Protein AF-0000000083661910 (afdb_homodimer)

Structure (mmCIF, N/CA/C/O backbone):
data_AF-0000000083661910-model_v1
#
loop_
_entity.id
_entity.type
_entity.pdbx_description
1 polymer 'Uncharacterized protein'
#
loop_
_atom_site.group_PDB
_atom_site.id
_atom_site.type_symbol
_atom_site.label_atom_id
_atom_site.label_alt_id
_atom_site.label_comp_id
_atom_site.label_asym_id
_atom_site.label_entity_id
_atom_site.label_seq_id
_atom_site.pdbx_PDB_ins_code
_atom_site.Cartn_x
_atom_site.Cartn_y
_atom_site.Cartn_z
_atom_site.occupancy
_atom_site.B_iso_or_equiv
_atom_site.auth_seq_id
_atom_site.auth_comp_id
_atom_site.auth_asym_id
_atom_site.auth_atom_id
_atom_site.pdbx_PDB_model_num
ATOM 1 N N . ALA A 1 1 ? -25.969 11.203 15.211 1 78.56 1 ALA A N 1
ATOM 2 C CA . ALA A 1 1 ? -24.953 10.57 16.047 1 78.56 1 ALA A CA 1
ATOM 3 C C . ALA A 1 1 ? -24.375 9.328 15.359 1 78.56 1 ALA A C 1
ATOM 5 O O . ALA A 1 1 ? -23.172 9.227 15.156 1 78.56 1 ALA A O 1
ATOM 6 N N . GLU A 1 2 ? -25.234 8.484 14.836 1 87.19 2 GLU A N 1
ATOM 7 C CA . GLU A 1 2 ? -24.812 7.227 14.227 1 87.19 2 GLU A CA 1
ATOM 8 C C . GLU A 1 2 ? -23.984 7.477 12.969 1 87.19 2 GLU A C 1
ATOM 10 O O . GLU A 1 2 ? -22.953 6.848 12.766 1 87.19 2 GLU A O 1
ATOM 15 N N . LEU A 1 3 ? -24.375 8.562 12.281 1 87.31 3 LEU A N 1
ATOM 16 C CA . LEU A 1 3 ? -23.703 8.852 11.023 1 87.31 3 LEU A CA 1
ATOM 17 C C . LEU A 1 3 ? -22.328 9.461 11.273 1 87.31 3 LEU A C 1
ATOM 19 O O . LEU A 1 3 ? -21.359 9.164 10.562 1 87.31 3 LEU A O 1
ATOM 23 N N . VAL A 1 4 ? -22.25 10.234 12.289 1 86.62 4 VAL A N 1
ATOM 24 C CA . VAL A 1 4 ? -20.969 10.844 12.664 1 86.62 4 VAL A CA 1
ATOM 25 C C . VAL A 1 4 ? -20 9.758 13.117 1 86.62 4 VAL A C 1
ATOM 27 O O . VAL A 1 4 ? -18.812 9.797 12.758 1 86.62 4 VAL A O 1
ATOM 30 N N . ASN A 1 5 ? -20.547 8.852 13.875 1 87.69 5 ASN A N 1
ATOM 31 C CA . ASN A 1 5 ? -19.719 7.73 14.32 1 87.69 5 ASN A CA 1
ATOM 32 C C . ASN A 1 5 ? -19.25 6.891 13.141 1 87.69 5 ASN A C 1
ATOM 34 O O . ASN A 1 5 ? -18.109 6.41 13.133 1 87.69 5 ASN A O 1
ATOM 38 N N . MET A 1 6 ? -20.094 6.746 12.203 1 85.25 6 MET A N 1
ATOM 39 C CA . MET A 1 6 ? -19.734 5.984 11.008 1 85.25 6 MET A CA 1
ATOM 40 C C . MET A 1 6 ? -18.641 6.688 10.219 1 85.25 6 MET A C 1
ATOM 42 O O . MET A 1 6 ? -17.703 6.039 9.734 1 85.25 6 MET A O 1
ATOM 46 N N . ILE A 1 7 ? -18.719 7.918 10.156 1 85.94 7 ILE A N 1
ATOM 47 C CA . ILE A 1 7 ? -17.703 8.695 9.445 1 85.94 7 ILE A CA 1
ATOM 48 C C . ILE A 1 7 ? -16.359 8.57 10.156 1 85.94 7 ILE A C 1
ATOM 50 O O . ILE A 1 7 ? -15.328 8.391 9.508 1 85.94 7 ILE A O 1
ATOM 54 N N . ALA A 1 8 ? -16.328 8.703 11.445 1 82.38 8 ALA A N 1
ATOM 55 C CA . ALA A 1 8 ? -15.109 8.562 12.234 1 82.38 8 ALA A CA 1
ATOM 56 C C . ALA A 1 8 ? -14.492 7.176 12.047 1 82.38 8 ALA A C 1
ATOM 58 O O . ALA A 1 8 ? -13.273 7.051 11.883 1 82.38 8 ALA A O 1
ATOM 59 N N . ARG A 1 9 ? -15.242 6.23 12.094 1 85.25 9 ARG A N 1
ATOM 60 C CA . ARG A 1 9 ? -14.773 4.863 11.914 1 85.25 9 ARG A CA 1
ATOM 61 C C . ARG A 1 9 ? -14.18 4.668 10.516 1 85.25 9 ARG A C 1
ATOM 63 O O . ARG A 1 9 ? -13.109 4.074 10.375 1 85.25 9 ARG A O 1
ATOM 70 N N . LEU A 1 10 ? -14.875 5.168 9.539 1 85.62 10 LEU A N 1
ATOM 71 C CA . LEU A 1 10 ? -14.398 5.02 8.164 1 85.62 10 LEU A CA 1
ATOM 72 C C . LEU A 1 10 ? -13.078 5.75 7.961 1 85.62 10 LEU A C 1
ATOM 74 O O . LEU A 1 10 ? -12.203 5.262 7.242 1 85.62 10 LEU A O 1
ATOM 78 N N . SER A 1 11 ? -12.984 6.848 8.539 1 82.69 11 SER A N 1
ATOM 79 C CA . SER A 1 11 ? -11.727 7.59 8.461 1 82.69 11 SER A CA 1
ATOM 80 C C . SER A 1 11 ? -10.586 6.805 9.086 1 82.69 11 SER A C 1
ATOM 82 O O . SER A 1 11 ? -9.484 6.75 8.531 1 82.69 11 SER A O 1
ATOM 84 N N . HIS A 1 12 ? -10.758 6.266 10.25 1 85.69 12 HIS A N 1
ATOM 85 C CA . HIS A 1 12 ? -9.766 5.422 10.906 1 85.69 12 HIS A CA 1
ATOM 86 C C . HIS A 1 12 ? -9.414 4.215 10.047 1 85.69 12 HIS A C 1
ATOM 88 O O . HIS A 1 12 ? -8.234 3.902 9.859 1 85.69 12 HIS A O 1
ATOM 94 N N . ASP A 1 13 ? -10.43 3.617 9.531 1 85.88 13 ASP A N 1
ATOM 95 C CA . ASP A 1 13 ? -10.25 2.453 8.672 1 85.88 13 ASP A CA 1
ATOM 96 C C . ASP A 1 13 ? -9.445 2.812 7.422 1 85.88 13 ASP A C 1
ATOM 98 O O . ASP A 1 13 ? -8.664 2.002 6.926 1 85.88 13 ASP A O 1
ATOM 102 N N . PHE A 1 14 ? -9.656 4.008 6.969 1 85.75 14 PHE A N 1
ATOM 103 C CA . PHE A 1 14 ? -8.938 4.477 5.789 1 85.75 14 PHE A CA 1
ATOM 104 C C . PHE A 1 14 ? -7.434 4.508 6.055 1 85.75 14 PHE A C 1
ATOM 106 O O . PHE A 1 14 ? -6.648 3.977 5.266 1 85.75 14 PHE A O 1
ATOM 113 N N . VAL A 1 15 ? -6.98 5.066 7.156 1 86.19 15 VAL A N 1
ATOM 114 C CA . VAL A 1 15 ? -5.566 5.188 7.496 1 86.19 15 VAL A CA 1
ATOM 115 C C . VAL A 1 15 ? -4.965 3.801 7.707 1 86.19 15 VAL A C 1
ATOM 117 O O . VAL A 1 15 ? -3.928 3.471 7.129 1 86.19 15 VAL A O 1
ATOM 120 N N . GLU A 1 16 ? -5.605 2.992 8.453 1 90.56 16 GLU A N 1
ATOM 121 C CA . GLU A 1 16 ? -5.129 1.641 8.727 1 90.56 16 GLU A CA 1
ATOM 122 C C . GLU A 1 16 ? -5.066 0.808 7.453 1 90.56 16 GLU A C 1
ATOM 124 O O . GLU A 1 16 ? -4.113 0.053 7.242 1 90.56 16 GLU A O 1
ATOM 129 N N . GLY A 1 17 ? -6.109 1.02 6.652 1 91.38 17 GLY A N 1
ATOM 130 C CA . GLY A 1 17 ? -6.168 0.274 5.406 1 91.38 17 GLY A CA 1
ATOM 131 C C . GLY A 1 17 ? -5.043 0.619 4.449 1 91.38 17 GLY A C 1
ATOM 132 O O . GLY A 1 17 ? -4.477 -0.265 3.807 1 91.38 17 GLY A O 1
ATOM 133 N N . THR A 1 18 ? -4.738 1.887 4.371 1 93.81 18 THR A N 1
ATOM 134 C CA . THR A 1 18 ? -3.66 2.332 3.494 1 93.81 18 THR A CA 1
ATOM 135 C C . THR A 1 18 ? -2.314 1.801 3.98 1 93.81 18 THR A C 1
ATOM 137 O O . THR A 1 18 ? -1.495 1.347 3.178 1 93.81 18 THR A O 1
ATOM 140 N N . GLU A 1 19 ? -2.045 1.834 5.277 1 95 19 GLU A N 1
ATOM 141 C CA . GLU A 1 19 ? -0.813 1.297 5.848 1 95 19 GLU A CA 1
ATOM 142 C C . GLU A 1 19 ? -0.708 -0.208 5.621 1 95 19 GLU A C 1
ATOM 144 O O . GLU A 1 19 ? 0.358 -0.715 5.266 1 95 19 GLU A O 1
ATOM 149 N N . TYR A 1 20 ? -1.798 -0.831 5.816 1 96.06 20 TYR A N 1
ATOM 150 C CA . TYR A 1 20 ? -1.84 -2.271 5.594 1 96.06 20 TYR A CA 1
ATOM 151 C C . TYR A 1 20 ? -1.499 -2.611 4.148 1 96.06 20 TYR A C 1
ATOM 153 O O . TYR A 1 20 ? -0.676 -3.492 3.887 1 96.06 20 TYR A O 1
ATOM 161 N N . ALA A 1 21 ? -2.154 -1.907 3.221 1 96.25 21 ALA A N 1
ATOM 162 C CA . ALA A 1 21 ? -1.937 -2.17 1.8 1 96.25 21 ALA A CA 1
ATOM 163 C C . ALA A 1 21 ? -0.478 -1.938 1.417 1 96.25 21 ALA A C 1
ATOM 165 O O . ALA A 1 21 ? 0.108 -2.725 0.67 1 96.25 21 ALA A O 1
ATOM 166 N N . PHE A 1 22 ? 0.152 -0.909 1.981 1 97.88 22 PHE A N 1
ATOM 167 C CA . PHE A 1 22 ? 1.558 -0.604 1.737 1 97.88 22 PHE A CA 1
ATOM 168 C C . PHE A 1 22 ? 2.449 -1.742 2.219 1 97.88 22 PHE A C 1
ATOM 170 O O . PHE A 1 22 ? 3.271 -2.256 1.458 1 97.88 22 PHE A O 1
ATOM 177 N N . ASN A 1 23 ? 2.24 -2.121 3.375 1 97.81 23 ASN A N 1
ATOM 178 C CA . ASN A 1 23 ? 3.039 -3.186 3.975 1 97.81 23 ASN A CA 1
ATOM 179 C C . ASN A 1 23 ? 2.807 -4.523 3.275 1 97.81 23 ASN A C 1
ATOM 181 O O . ASN A 1 23 ? 3.736 -5.316 3.119 1 97.81 23 ASN A O 1
ATOM 185 N N . ASN A 1 24 ? 1.507 -4.73 2.898 1 97.62 24 ASN A N 1
ATOM 186 C CA . ASN A 1 24 ? 1.163 -5.953 2.184 1 97.62 24 ASN A CA 1
ATOM 187 C C . ASN A 1 24 ? 1.912 -6.059 0.857 1 97.62 24 ASN A C 1
ATOM 189 O O . ASN A 1 24 ? 2.375 -7.137 0.484 1 97.62 24 ASN A O 1
ATOM 193 N N . ALA A 1 25 ? 2.051 -4.957 0.139 1 97.81 25 ALA A N 1
ATOM 194 C CA . ALA A 1 25 ? 2.807 -4.93 -1.111 1 97.81 25 ALA A CA 1
ATOM 195 C C . ALA A 1 25 ? 4.266 -5.32 -0.882 1 97.81 25 ALA A C 1
ATOM 197 O O . ALA A 1 25 ? 4.82 -6.129 -1.626 1 97.81 25 ALA A O 1
ATOM 198 N N . VAL A 1 26 ? 4.844 -4.789 0.219 1 97.62 26 VAL A N 1
ATOM 199 C CA . VAL A 1 26 ? 6.234 -5.074 0.549 1 97.62 26 VAL A CA 1
ATOM 200 C C . VAL A 1 26 ? 6.402 -6.559 0.859 1 97.62 26 VAL A C 1
ATOM 202 O O . VAL A 1 26 ? 7.344 -7.195 0.381 1 97.62 26 VAL A O 1
ATOM 205 N N . GLN A 1 27 ? 5.465 -7.094 1.591 1 97.31 27 GLN A N 1
ATOM 206 C CA . GLN A 1 27 ? 5.535 -8.508 1.962 1 97.31 27 GLN A CA 1
ATOM 207 C C . GLN A 1 27 ? 5.395 -9.406 0.738 1 97.31 27 GLN A C 1
ATOM 209 O O . GLN A 1 27 ? 6.117 -10.391 0.6 1 97.31 27 GLN A O 1
ATOM 214 N N . GLN A 1 28 ? 4.438 -9.047 -0.139 1 97.5 28 GLN A N 1
ATOM 215 C CA . GLN A 1 28 ? 4.207 -9.867 -1.324 1 97.5 28 GLN A CA 1
ATOM 216 C C . GLN A 1 28 ? 5.418 -9.844 -2.256 1 97.5 28 GLN A C 1
ATOM 218 O O . GLN A 1 28 ? 5.816 -10.875 -2.799 1 97.5 28 GLN A O 1
ATOM 223 N N . ILE A 1 29 ? 6.07 -8.664 -2.418 1 97.62 29 ILE A N 1
ATOM 224 C CA . ILE A 1 29 ? 7.246 -8.57 -3.279 1 97.62 29 ILE A CA 1
ATOM 225 C C . ILE A 1 29 ? 8.383 -9.414 -2.701 1 97.62 29 ILE A C 1
ATOM 227 O O . ILE A 1 29 ? 9.078 -10.117 -3.436 1 97.62 29 ILE A O 1
ATOM 231 N N . LYS A 1 30 ? 8.562 -9.359 -1.43 1 96.81 30 LYS A N 1
ATOM 232 C CA . LYS A 1 30 ? 9.594 -10.164 -0.772 1 96.81 30 LYS A CA 1
ATOM 233 C C . LYS A 1 30 ? 9.312 -11.656 -0.925 1 96.81 30 LYS A C 1
ATOM 235 O O . LYS A 1 30 ? 10.234 -12.445 -1.117 1 96.81 30 LYS A O 1
ATOM 240 N N . PHE A 1 31 ? 8.062 -12.008 -0.847 1 97.69 31 PHE A N 1
ATOM 241 C CA . PHE A 1 31 ? 7.633 -13.398 -0.982 1 97.69 31 PHE A CA 1
ATOM 242 C C . PHE A 1 31 ? 7.969 -13.938 -2.369 1 97.69 31 PHE A C 1
ATOM 244 O O . PHE A 1 31 ? 8.453 -15.062 -2.504 1 97.69 31 PHE A O 1
ATOM 251 N N . LEU A 1 32 ? 7.754 -13.086 -3.43 1 97.06 32 LEU A N 1
ATOM 252 C CA . LEU A 1 32 ? 7.93 -13.492 -4.816 1 97.06 32 LEU A CA 1
ATOM 253 C C . LEU A 1 32 ? 9.398 -13.445 -5.215 1 97.06 32 LEU A C 1
ATOM 255 O O . LEU A 1 32 ? 9.789 -14.008 -6.242 1 97.06 32 LEU A O 1
ATOM 259 N N . ASN A 1 33 ? 10.227 -12.773 -4.43 1 97 33 ASN A N 1
ATOM 260 C CA . ASN A 1 33 ? 11.656 -12.602 -4.688 1 97 33 ASN A CA 1
ATOM 261 C C . ASN A 1 33 ? 12.492 -12.969 -3.467 1 97 33 ASN A C 1
ATOM 263 O O . ASN A 1 33 ? 13.219 -12.125 -2.93 1 97 33 ASN A O 1
ATOM 267 N N . PRO A 1 34 ? 12.422 -14.227 -3.031 1 95 34 PRO A N 1
ATOM 268 C CA . PRO A 1 34 ? 13 -14.641 -1.75 1 95 34 PRO A CA 1
ATOM 269 C C . PRO A 1 34 ? 14.523 -14.523 -1.725 1 95 34 PRO A C 1
ATOM 271 O O . PRO A 1 34 ? 15.117 -14.438 -0.648 1 95 34 PRO A O 1
ATOM 274 N N . ASP A 1 35 ? 15.18 -14.398 -2.84 1 94.88 35 ASP A N 1
ATOM 275 C CA . ASP A 1 35 ? 16.641 -14.398 -2.887 1 94.88 35 ASP A CA 1
ATOM 276 C C . ASP A 1 35 ? 17.188 -12.977 -2.932 1 94.88 35 ASP A C 1
ATOM 278 O O . ASP A 1 35 ? 18.406 -12.773 -2.969 1 94.88 35 ASP A O 1
ATOM 282 N N . VAL A 1 36 ? 16.312 -12.031 -2.92 1 94.62 36 VAL A N 1
ATOM 283 C CA . VAL A 1 36 ? 16.734 -10.641 -3.008 1 94.62 36 VAL A CA 1
ATOM 284 C C . VAL A 1 36 ? 16.766 -10.023 -1.613 1 94.62 36 VAL A C 1
ATOM 286 O O . VAL A 1 36 ? 15.82 -10.188 -0.833 1 94.62 36 VAL A O 1
ATOM 289 N N . ASN A 1 37 ? 17.844 -9.367 -1.235 1 95 37 ASN A N 1
ATOM 290 C CA . ASN A 1 37 ? 17.906 -8.516 -0.05 1 95 37 ASN A CA 1
ATOM 291 C C . ASN A 1 37 ? 17.484 -7.086 -0.357 1 95 37 ASN A C 1
ATOM 293 O O . ASN A 1 37 ? 18.312 -6.25 -0.728 1 95 37 ASN A O 1
ATOM 297 N N . PHE A 1 38 ? 16.203 -6.809 -0.117 1 94.12 38 PHE A N 1
ATOM 298 C CA . PHE A 1 38 ? 15.609 -5.531 -0.489 1 94.12 38 PHE A CA 1
ATOM 299 C C . PHE A 1 38 ? 16.078 -4.422 0.441 1 94.12 38 PHE A C 1
ATOM 301 O O . PHE A 1 38 ? 16.078 -4.582 1.663 1 94.12 38 PHE A O 1
ATOM 308 N N . ILE A 1 39 ? 16.562 -3.387 -0.174 1 95.44 39 ILE A N 1
ATOM 309 C CA . ILE A 1 39 ? 16.688 -2.129 0.553 1 95.44 39 ILE A CA 1
ATOM 310 C C . ILE A 1 39 ? 15.32 -1.489 0.72 1 95.44 39 ILE A C 1
ATOM 312 O O . ILE A 1 39 ? 14.609 -1.262 -0.263 1 95.44 39 ILE A O 1
ATOM 316 N N . THR A 1 40 ? 14.828 -1.294 2.008 1 96.38 40 THR A N 1
ATOM 317 C CA . THR A 1 40 ? 13.523 -0.705 2.268 1 96.38 40 THR A CA 1
ATOM 318 C C . THR A 1 40 ? 13.656 0.55 3.127 1 96.38 40 THR A C 1
ATOM 320 O O . THR A 1 40 ? 12.664 1.228 3.404 1 96.38 40 THR A O 1
ATOM 323 N N . ASP A 1 41 ? 14.906 0.808 3.504 1 95.44 41 ASP A N 1
ATOM 324 C CA . ASP A 1 41 ? 15.148 1.995 4.316 1 95.44 41 ASP A CA 1
ATOM 325 C C . ASP A 1 41 ? 14.742 3.264 3.574 1 95.44 41 ASP A C 1
ATOM 327 O O . ASP A 1 41 ? 15.125 3.463 2.42 1 95.44 41 ASP A O 1
ATOM 331 N N . GLY A 1 42 ? 13.953 4.082 4.25 1 94.19 42 GLY A N 1
ATOM 332 C CA . GLY A 1 42 ? 13.516 5.336 3.66 1 94.19 42 GLY A CA 1
ATOM 333 C C . GLY A 1 42 ? 12.133 5.25 3.041 1 94.19 42 GLY A C 1
ATOM 334 O O . GLY A 1 42 ? 11.539 6.273 2.686 1 94.19 42 GLY A O 1
ATOM 335 N N . MET A 1 43 ? 11.602 4.02 2.887 1 96 43 MET A N 1
ATOM 336 C CA . MET A 1 43 ? 10.234 3.875 2.393 1 96 43 MET A CA 1
ATOM 337 C C . MET A 1 43 ? 9.234 4.449 3.389 1 96 43 MET A C 1
ATOM 339 O O . MET A 1 43 ? 9.469 4.422 4.598 1 96 43 MET A O 1
ATOM 343 N N . HIS A 1 44 ? 8.156 4.977 2.848 1 95 44 HIS A N 1
ATOM 344 C CA . HIS A 1 44 ? 7.086 5.52 3.67 1 95 44 HIS A CA 1
ATOM 345 C C . HIS A 1 44 ? 5.75 5.48 2.932 1 95 44 HIS A C 1
ATOM 347 O O . HIS A 1 44 ? 5.688 5.781 1.737 1 95 44 HIS A O 1
ATOM 353 N N . VAL A 1 45 ? 4.711 5.145 3.697 1 95.5 45 VAL A N 1
ATOM 354 C CA . VAL A 1 45 ? 3.381 4.984 3.115 1 95.5 45 VAL A CA 1
ATOM 355 C C . VAL A 1 45 ? 2.955 6.285 2.438 1 95.5 45 VAL A C 1
ATOM 357 O O . VAL A 1 45 ? 2.322 6.262 1.379 1 95.5 45 VAL A O 1
ATOM 360 N N . ASN A 1 46 ? 3.377 7.395 2.959 1 92.31 46 ASN A N 1
ATOM 361 C CA . ASN A 1 46 ? 3.021 8.703 2.426 1 92.31 46 ASN A CA 1
ATOM 362 C C . ASN A 1 46 ? 4.148 9.281 1.574 1 92.31 46 ASN A C 1
ATOM 364 O O . ASN A 1 46 ? 4.105 10.461 1.203 1 92.31 46 ASN A O 1
ATOM 368 N N . GLY A 1 47 ? 5.254 8.469 1.387 1 94.44 47 GLY A N 1
ATOM 369 C CA . GLY A 1 47 ? 6.371 8.938 0.579 1 94.44 47 GLY A CA 1
ATOM 370 C C . GLY A 1 47 ? 6.059 8.969 -0.905 1 94.44 47 GLY A C 1
ATOM 371 O O . GLY A 1 47 ? 5.367 8.086 -1.419 1 94.44 47 GLY A O 1
ATOM 372 N N . ILE A 1 48 ? 6.539 10.008 -1.53 1 94.44 48 ILE A N 1
ATOM 373 C CA . ILE A 1 48 ? 6.461 10.086 -2.984 1 94.44 48 ILE A CA 1
ATOM 374 C C . ILE A 1 48 ? 7.867 10.195 -3.572 1 94.44 48 ILE A C 1
ATOM 376 O O . ILE A 1 48 ? 8.797 10.648 -2.898 1 94.44 48 ILE A O 1
ATOM 380 N N . ILE A 1 49 ? 8.047 9.648 -4.73 1 95.25 49 ILE A N 1
ATOM 381 C CA . ILE A 1 49 ? 9.344 9.734 -5.402 1 95.25 49 ILE A CA 1
ATOM 382 C C . ILE A 1 49 ? 9.43 11.039 -6.184 1 95.25 49 ILE A C 1
ATOM 384 O O . ILE A 1 49 ? 8.656 11.273 -7.117 1 95.25 49 ILE A O 1
ATOM 388 N N . GLU A 1 50 ? 10.211 11.945 -5.609 1 92 50 GLU A N 1
ATOM 389 C CA . GLU A 1 50 ? 10.477 13.234 -6.246 1 92 50 GLU A CA 1
ATOM 390 C C . GLU A 1 50 ? 11.977 13.523 -6.312 1 92 50 GLU A C 1
ATOM 392 O O . GLU A 1 50 ? 12.68 13.367 -5.312 1 92 50 GLU A O 1
ATOM 397 N N . ASP A 1 51 ? 12.531 13.93 -7.418 1 92.31 51 ASP A N 1
ATOM 398 C CA . ASP A 1 51 ? 13.93 14.32 -7.609 1 92.31 51 ASP A CA 1
ATOM 399 C C . ASP A 1 51 ? 14.875 13.219 -7.125 1 92.31 51 ASP A C 1
ATOM 401 O O . ASP A 1 51 ? 15.797 13.484 -6.352 1 92.31 51 ASP A O 1
ATOM 405 N N . ASP A 1 52 ? 14.586 11.992 -7.465 1 92.69 52 ASP A N 1
ATOM 406 C CA . ASP A 1 52 ? 15.43 10.828 -7.199 1 92.69 52 ASP A CA 1
ATOM 407 C C . ASP A 1 52 ? 15.547 10.57 -5.699 1 92.69 52 ASP A C 1
ATOM 409 O O . ASP A 1 52 ? 16.594 10.117 -5.219 1 92.69 52 ASP A O 1
ATOM 413 N N . ARG A 1 53 ? 14.492 11.078 -5.039 1 95.38 53 ARG A N 1
ATOM 414 C CA . ARG A 1 53 ? 14.414 10.773 -3.613 1 95.38 53 ARG A CA 1
ATOM 415 C C . ARG A 1 53 ? 12.984 10.477 -3.189 1 95.38 53 ARG A C 1
ATOM 417 O O . ARG A 1 53 ? 12.031 10.844 -3.887 1 95.38 53 ARG A O 1
ATOM 424 N N . ILE A 1 54 ? 12.812 9.656 -2.086 1 95.81 54 ILE A N 1
ATOM 425 C CA . ILE A 1 54 ? 11.508 9.492 -1.454 1 95.81 54 ILE A CA 1
ATOM 426 C C . ILE A 1 54 ? 11.281 10.609 -0.439 1 95.81 54 ILE A C 1
ATOM 428 O O . ILE A 1 54 ? 12.062 10.766 0.505 1 95.81 54 ILE A O 1
ATOM 432 N N . VAL A 1 55 ? 10.258 11.422 -0.707 1 93.75 55 VAL A N 1
ATOM 433 C CA . VAL A 1 55 ? 9.961 12.539 0.183 1 93.75 55 VAL A CA 1
ATOM 434 C C . VAL A 1 55 ? 8.523 12.438 0.678 1 93.75 55 VAL A C 1
ATOM 436 O O . VAL A 1 55 ? 7.66 11.875 -0.004 1 93.75 55 VAL A O 1
ATOM 439 N N . ILE A 1 56 ? 8.305 12.875 1.876 1 90.88 56 ILE A N 1
ATOM 440 C CA . ILE A 1 56 ? 6.945 13.031 2.393 1 90.88 56 ILE A CA 1
ATOM 441 C C . ILE A 1 56 ? 6.473 14.469 2.174 1 90.88 56 ILE A C 1
ATOM 443 O O . ILE A 1 56 ? 7.055 15.406 2.715 1 90.88 56 ILE A O 1
ATOM 447 N N . PRO A 1 57 ? 5.496 14.562 1.284 1 83.56 57 PRO A N 1
ATOM 448 C CA . PRO A 1 57 ? 5.016 15.914 1.01 1 83.56 57 PRO A CA 1
ATOM 449 C C . PRO A 1 57 ? 4.613 16.672 2.275 1 83.56 57 PRO A C 1
ATOM 451 O O . PRO A 1 57 ? 4.066 16.062 3.207 1 83.56 57 PRO A O 1
ATOM 454 N N . SER A 1 58 ? 5.031 17.891 2.4 1 72 58 SER A N 1
ATOM 455 C CA . SER A 1 58 ? 4.832 18.766 3.555 1 72 58 SER A CA 1
ATOM 456 C C . SER A 1 58 ? 3.361 18.828 3.943 1 72 58 SER A C 1
ATOM 458 O O . SER A 1 58 ? 3.031 18.984 5.121 1 72 58 SER A O 1
ATOM 460 N N . ALA A 1 59 ? 2.578 18.891 2.912 1 63.81 59 ALA A N 1
ATOM 461 C CA . ALA A 1 59 ? 1.147 19 3.189 1 63.81 59 ALA A CA 1
ATOM 462 C C . ALA A 1 59 ? 0.675 17.859 4.086 1 63.81 59 ALA A C 1
ATOM 464 O O . ALA A 1 59 ? -0.372 17.969 4.73 1 63.81 59 ALA A O 1
ATOM 465 N N . LEU A 1 60 ? 1.36 16.844 4.066 1 59.47 60 LEU A N 1
ATOM 466 C CA . LEU A 1 60 ? 0.983 15.68 4.859 1 59.47 60 LEU A CA 1
ATOM 467 C C . LEU A 1 60 ? 1.71 15.68 6.203 1 59.47 60 LEU A C 1
ATOM 469 O O . LEU A 1 60 ? 1.404 14.867 7.078 1 59.47 60 LEU A O 1
ATOM 473 N N . VAL A 1 61 ? 2.686 16.562 6.258 1 52.56 61 VAL A N 1
ATOM 474 C CA . VAL A 1 61 ? 3.391 16.703 7.527 1 52.56 61 VAL A CA 1
ATOM 475 C C . VAL A 1 61 ? 2.602 17.609 8.461 1 52.56 61 VAL A C 1
ATOM 477 O O . VAL A 1 61 ? 2.301 18.75 8.117 1 52.56 61 VAL A O 1
ATOM 480 N N . SER A 1 62 ? 1.613 17.141 8.961 1 49.72 62 SER A N 1
ATOM 481 C CA . SER A 1 62 ? 0.87 17.953 9.906 1 49.72 62 SER A CA 1
ATOM 482 C C . SER A 1 62 ? 1.809 18.797 10.773 1 49.72 62 SER A C 1
ATOM 484 O O . SER A 1 62 ? 2.855 18.312 11.211 1 49.72 62 SER A O 1
ATOM 486 N N . ASP A 1 63 ? 1.688 20.078 10.602 1 43.81 63 ASP A N 1
ATOM 487 C CA . ASP A 1 63 ? 2.26 21.078 11.508 1 43.81 63 ASP A CA 1
ATOM 488 C C . ASP A 1 63 ? 2.074 20.656 12.969 1 43.81 63 ASP A C 1
ATOM 490 O O . ASP A 1 63 ? 2.258 21.469 13.883 1 43.81 63 ASP A O 1
ATOM 494 N N . ASP A 1 64 ? 1.656 19.516 13.188 1 46.62 64 ASP A N 1
ATOM 495 C CA . ASP A 1 64 ? 1.438 19.484 14.633 1 46.62 64 ASP A CA 1
ATOM 496 C C . ASP A 1 64 ? 2.746 19.703 15.391 1 46.62 64 ASP A C 1
ATOM 498 O O . ASP A 1 64 ? 2.764 19.688 16.625 1 46.62 64 ASP A O 1
ATOM 502 N N . GLU A 1 65 ? 3.877 19.297 14.734 1 43.22 65 GLU A N 1
ATOM 503 C CA . GLU A 1 65 ? 4.98 19.422 15.68 1 43.22 65 GLU A CA 1
ATOM 504 C C . GLU A 1 65 ? 5.285 20.891 15.984 1 43.22 65 GLU A C 1
ATOM 506 O O . GLU A 1 65 ? 6.285 21.188 16.641 1 43.22 65 GLU A O 1
ATOM 511 N N . GLU A 1 66 ? 4.684 21.812 15.18 1 39.59 66 GLU A N 1
ATOM 512 C CA . GLU A 1 66 ? 5.273 23.094 15.57 1 39.59 66 GLU A CA 1
ATOM 513 C C . GLU A 1 66 ? 4.965 23.422 17.031 1 39.59 66 GLU A C 1
ATOM 515 O O . GLU A 1 66 ? 5.508 24.391 17.578 1 39.59 66 GLU A O 1
ATOM 520 N N . ASP A 1 67 ? 3.721 23.141 17.422 1 41.53 67 ASP A N 1
ATOM 521 C CA . ASP A 1 67 ? 3.395 23.969 18.578 1 41.53 67 ASP A CA 1
ATOM 522 C C . ASP A 1 67 ? 4.172 23.531 19.812 1 41.53 67 ASP A C 1
ATOM 524 O O . ASP A 1 67 ? 3.914 24 20.922 1 41.53 67 ASP A O 1
ATOM 528 N N . ASN A 1 68 ? 4.711 22.297 19.734 1 40.75 68 ASN A N 1
ATOM 529 C CA . ASN A 1 68 ? 5.176 21.984 21.078 1 40.75 68 ASN A CA 1
ATOM 530 C C . ASN A 1 68 ? 6.426 22.797 21.438 1 40.75 68 ASN A C 1
ATOM 532 O O . ASN A 1 68 ? 7.406 22.234 21.938 1 40.75 68 ASN A O 1
ATOM 536 N N . VAL A 1 69 ? 6.77 23.75 20.516 1 37.28 69 VAL A N 1
ATOM 537 C CA . VAL A 1 69 ? 8.07 24.312 20.844 1 37.28 69 VAL A CA 1
ATOM 538 C C . VAL A 1 69 ? 8.086 24.781 22.297 1 37.28 69 VAL A C 1
ATOM 540 O O . VAL A 1 69 ? 8.969 24.391 23.062 1 37.28 69 VAL A O 1
ATOM 543 N N . ASN A 1 70 ? 8.125 26.156 22.469 1 35.66 70 ASN A N 1
ATOM 544 C CA . ASN A 1 70 ? 8.969 26.984 23.328 1 35.66 70 ASN A CA 1
ATOM 545 C C . ASN A 1 70 ? 8.367 27.125 24.719 1 35.66 70 ASN A C 1
ATOM 547 O O . ASN A 1 70 ? 7.652 28.094 25 1 35.66 70 ASN A O 1
ATOM 551 N N . GLU A 1 71 ? 7.473 26.188 25.188 1 39.56 71 GLU A N 1
ATOM 552 C CA . GLU A 1 71 ? 7.078 26.609 26.531 1 39.56 71 GLU A CA 1
ATOM 553 C C . GLU A 1 71 ? 8.297 26.875 27.406 1 39.56 71 GLU A C 1
ATOM 555 O O . GLU A 1 71 ? 9.078 25.953 27.688 1 39.56 71 GLU A O 1
ATOM 560 N N . GLU A 1 72 ? 8.953 28.062 27.297 1 37.69 72 GLU A N 1
ATOM 561 C CA . GLU A 1 72 ? 9.977 28.656 28.141 1 37.69 72 GLU A CA 1
ATOM 562 C C . GLU A 1 72 ? 9.656 28.438 29.625 1 37.69 72 GLU A C 1
ATOM 564 O O . GLU A 1 72 ? 8.523 28.672 30.062 1 37.69 72 GLU A O 1
ATOM 569 N N . ASP A 1 73 ? 10.273 27.516 30.344 1 41.03 73 ASP A N 1
ATOM 570 C CA . ASP A 1 73 ? 10.445 27.266 31.766 1 41.03 73 ASP A CA 1
ATOM 571 C C . ASP A 1 73 ? 10.633 28.562 32.531 1 41.03 73 ASP A C 1
ATOM 573 O O . ASP A 1 73 ? 11.664 29.219 32.406 1 41.03 73 ASP A O 1
ATOM 577 N N . HIS A 1 74 ? 9.586 29.484 32.562 1 37.72 74 HIS A N 1
ATOM 578 C CA . HIS A 1 74 ? 9.641 30.609 33.5 1 37.72 74 HIS A CA 1
ATOM 579 C C . HIS A 1 74 ? 10.117 30.156 34.875 1 37.72 74 HIS A C 1
ATOM 581 O O . HIS A 1 74 ? 9.453 29.344 35.531 1 37.72 74 HIS A O 1
ATOM 587 N N . GLY A 1 75 ? 11.398 29.969 35.062 1 33.69 75 GLY A N 1
ATOM 588 C CA . GLY A 1 75 ? 12.141 29.766 36.312 1 33.69 75 GLY A CA 1
ATOM 589 C C . GLY A 1 75 ? 11.625 30.625 37.469 1 33.69 75 GLY A C 1
ATOM 590 O O . GLY A 1 75 ? 11.602 31.859 37.344 1 33.69 75 GLY A O 1
ATOM 591 N N . VAL A 1 76 ? 10.586 30.141 38.219 1 38 76 VAL A N 1
ATOM 592 C CA . VAL A 1 76 ? 10.031 30.672 39.469 1 38 76 VAL A CA 1
ATOM 593 C C . VAL A 1 76 ? 11.164 31.031 40.438 1 38 76 VAL A C 1
ATOM 595 O O . VAL A 1 76 ? 11.977 30.172 40.781 1 38 76 VAL A O 1
ATOM 598 N N . GLU A 1 77 ? 11.742 32.219 40.344 1 39.19 77 GLU A N 1
ATOM 599 C CA . GLU A 1 77 ? 12.672 32.812 41.312 1 39.19 77 GLU A CA 1
ATOM 600 C C . GLU A 1 77 ? 12.117 32.719 42.719 1 39.19 77 GLU A C 1
ATOM 602 O O . GLU A 1 77 ? 11.031 33.25 43 1 39.19 77 GLU A O 1
ATOM 607 N N . HIS A 1 78 ? 12.172 31.578 43.406 1 36.81 78 HIS A N 1
ATOM 608 C CA . HIS A 1 78 ? 11.898 31.422 44.844 1 36.81 78 HIS A CA 1
ATOM 609 C C . HIS A 1 78 ? 12.68 32.438 45.656 1 36.81 78 HIS A C 1
ATOM 611 O O . HIS A 1 78 ? 13.914 32.406 45.688 1 36.81 78 HIS A O 1
ATOM 617 N N . ASP A 1 79 ? 12.227 33.656 45.75 1 37.19 79 ASP A N 1
ATOM 618 C CA . ASP A 1 79 ? 12.75 34.688 46.656 1 37.19 79 ASP A CA 1
ATOM 619 C C . ASP A 1 79 ? 12.766 34.156 48.094 1 37.19 79 ASP A C 1
ATOM 621 O O . ASP A 1 79 ? 11.719 33.844 48.688 1 37.19 79 ASP A O 1
ATOM 625 N N . GLU A 1 80 ? 13.75 33.344 48.5 1 37.78 80 GLU A N 1
ATOM 626 C CA . GLU A 1 80 ? 14.016 32.938 49.875 1 37.78 80 GLU A CA 1
ATOM 627 C C . GLU A 1 80 ? 14.148 34.188 50.781 1 37.78 80 GLU A C 1
ATOM 629 O O . GLU A 1 80 ? 15.039 35 50.594 1 37.78 80 GLU A O 1
ATOM 634 N N . GLN A 1 81 ? 13.023 34.812 51.188 1 34.88 81 GLN A N 1
ATOM 635 C CA . GLN A 1 81 ? 13 35.844 52.188 1 34.88 81 GLN A CA 1
ATOM 636 C C . GLN A 1 81 ? 13.727 35.406 53.469 1 34.88 81 GLN A C 1
ATOM 638 O O . GLN A 1 81 ? 13.367 34.406 54.062 1 34.88 81 GLN A O 1
ATOM 643 N N . ASP A 1 82 ? 15 35.625 53.469 1 40.47 82 ASP A N 1
ATOM 644 C CA . ASP A 1 82 ? 15.875 35.5 54.625 1 40.47 82 ASP A CA 1
ATOM 645 C C . ASP A 1 82 ? 15.281 36.188 55.844 1 40.47 82 ASP A C 1
ATOM 647 O O . ASP A 1 82 ? 15.117 37.406 55.844 1 40.47 82 ASP A O 1
ATOM 651 N N . VAL A 1 83 ? 14.125 35.688 56.406 1 39.25 83 VAL A N 1
ATOM 652 C CA . VAL A 1 83 ? 13.602 36.156 57.688 1 39.25 83 VAL A CA 1
ATOM 653 C C . VAL A 1 83 ? 14.734 36.25 58.719 1 39.25 83 VAL A C 1
ATOM 655 O O . VAL A 1 83 ? 15.406 35.25 59 1 39.25 83 VAL A O 1
ATOM 658 N N . GLY A 1 84 ? 15.438 37.344 58.594 1 35.88 84 GLY A N 1
ATOM 659 C CA . GLY A 1 84 ? 16.406 37.781 59.562 1 35.88 84 GLY A CA 1
ATOM 660 C C . GLY A 1 84 ? 15.961 37.562 61 1 35.88 84 GLY A C 1
ATOM 661 O O . GLY A 1 84 ? 14.914 38.062 61.406 1 35.88 84 GLY A O 1
ATOM 662 N N . ARG A 1 85 ? 16.219 36.344 61.375 1 37.31 85 ARG A N 1
ATOM 663 C CA . ARG A 1 85 ? 16.109 36.062 62.812 1 37.31 85 ARG A CA 1
ATOM 664 C C . ARG A 1 85 ? 16.797 37.125 63.656 1 37.31 85 ARG A C 1
ATOM 666 O O . ARG A 1 85 ? 17.969 37.438 63.438 1 37.31 85 ARG A O 1
ATOM 673 N N . GLU A 1 86 ? 16.047 38.125 64 1 38.16 86 GLU A N 1
ATOM 674 C CA . GLU A 1 86 ? 16.484 39.031 65.062 1 38.16 86 GLU A CA 1
ATOM 675 C C . GLU A 1 86 ? 17.172 38.281 66.188 1 38.16 86 GLU A C 1
ATOM 677 O O . GLU A 1 86 ? 16.703 37.25 66.625 1 38.16 86 GLU A O 1
ATOM 682 N N . GLU A 1 87 ? 18.5 38.594 66.438 1 33.44 87 GLU A N 1
ATOM 683 C CA . GLU A 1 87 ? 19.125 38.312 67.75 1 33.44 87 GLU A CA 1
ATOM 684 C C . GLU A 1 87 ? 18.25 38.812 68.875 1 33.44 87 GLU A C 1
ATOM 686 O O . GLU A 1 87 ? 17.641 39.875 68.812 1 33.44 87 GLU A O 1
ATOM 691 N N . ALA B 1 1 ? -28.594 14.008 4.43 1 79.31 1 ALA B N 1
ATOM 692 C CA . ALA B 1 1 ? -28.125 13.883 3.051 1 79.31 1 ALA B CA 1
ATOM 693 C C . ALA B 1 1 ? -26.625 14.133 2.957 1 79.31 1 ALA B C 1
ATOM 695 O O . ALA B 1 1 ? -25.875 13.297 2.443 1 79.31 1 ALA B O 1
ATOM 696 N N . GLU B 1 2 ? -26.156 15.164 3.672 1 87.31 2 GLU B N 1
ATOM 697 C CA . GLU B 1 2 ? -24.75 15.539 3.605 1 87.31 2 GLU B CA 1
ATOM 698 C C . GLU B 1 2 ? -23.859 14.469 4.238 1 87.31 2 GLU B C 1
ATOM 700 O O . GLU B 1 2 ? -22.828 14.102 3.674 1 87.31 2 GLU B O 1
ATOM 705 N N . LEU B 1 3 ? -24.422 13.867 5.281 1 87.69 3 LEU B N 1
ATOM 706 C CA . LEU B 1 3 ? -23.625 12.867 5.992 1 87.69 3 LEU B CA 1
ATOM 707 C C . LEU B 1 3 ? -23.562 11.57 5.203 1 87.69 3 LEU B C 1
ATOM 709 O O . LEU B 1 3 ? -22.516 10.914 5.172 1 87.69 3 LEU B O 1
ATOM 713 N N . VAL B 1 4 ? -24.609 11.25 4.535 1 86.06 4 VAL B N 1
ATOM 714 C CA . VAL B 1 4 ? -24.656 10.055 3.705 1 86.06 4 VAL B CA 1
ATOM 715 C C . VAL B 1 4 ? -23.672 10.203 2.541 1 86.06 4 VAL B C 1
ATOM 717 O O . VAL B 1 4 ? -22.953 9.266 2.203 1 86.06 4 VAL B O 1
ATOM 720 N N . ASN B 1 5 ? -23.688 11.383 1.996 1 87.88 5 ASN B N 1
ATOM 721 C CA . ASN B 1 5 ? -22.75 11.656 0.91 1 87.88 5 ASN B CA 1
ATOM 722 C C . ASN B 1 5 ? -21.312 11.578 1.381 1 87.88 5 ASN B C 1
ATOM 724 O O . ASN B 1 5 ? -20.438 11.094 0.652 1 87.88 5 ASN B O 1
ATOM 728 N N . MET B 1 6 ? -21.125 12.031 2.559 1 86.38 6 MET B N 1
ATOM 729 C CA . MET B 1 6 ? -19.781 11.977 3.135 1 86.38 6 MET B CA 1
ATOM 730 C C . MET B 1 6 ? -19.328 10.539 3.352 1 86.38 6 MET B C 1
ATOM 732 O O . MET B 1 6 ? -18.188 10.188 3.066 1 86.38 6 MET B O 1
ATOM 736 N N . ILE B 1 7 ? -20.203 9.766 3.775 1 85.69 7 ILE B N 1
ATOM 737 C CA . ILE B 1 7 ? -19.891 8.359 4.004 1 85.69 7 ILE B CA 1
ATOM 738 C C . ILE B 1 7 ? -19.547 7.684 2.676 1 85.69 7 ILE B C 1
ATOM 740 O O . ILE B 1 7 ? -18.594 6.91 2.588 1 85.69 7 ILE B O 1
ATOM 744 N N . ALA B 1 8 ? -20.328 7.91 1.658 1 82 8 ALA B N 1
ATOM 745 C CA . ALA B 1 8 ? -20.094 7.344 0.332 1 82 8 ALA B CA 1
ATOM 746 C C . ALA B 1 8 ? -18.734 7.785 -0.214 1 82 8 ALA B C 1
ATOM 748 O O . ALA B 1 8 ? -17.984 6.977 -0.77 1 82 8 ALA B O 1
ATOM 749 N N . ARG B 1 9 ? -18.438 8.953 -0.077 1 85.56 9 ARG B N 1
ATOM 750 C CA . ARG B 1 9 ? -17.156 9.484 -0.54 1 85.56 9 ARG B CA 1
ATOM 751 C C . ARG B 1 9 ? -15.992 8.836 0.204 1 85.56 9 ARG B C 1
ATOM 753 O O . ARG B 1 9 ? -15 8.438 -0.41 1 85.56 9 ARG B O 1
ATOM 760 N N . LEU B 1 10 ? -16.125 8.727 1.502 1 86.44 10 LEU B N 1
ATOM 761 C CA . LEU B 1 10 ? -15.07 8.141 2.309 1 86.44 10 LEU B CA 1
ATOM 762 C C . LEU B 1 10 ? -14.852 6.676 1.937 1 86.44 10 LEU B C 1
ATOM 764 O O . LEU B 1 10 ? -13.711 6.199 1.908 1 86.44 10 LEU B O 1
ATOM 768 N N . SER B 1 11 ? -15.906 6.027 1.705 1 82.31 11 SER B N 1
ATOM 769 C CA . SER B 1 11 ? -15.797 4.637 1.273 1 82.31 11 SER B CA 1
ATOM 770 C C . SER B 1 11 ? -15.047 4.523 -0.05 1 82.31 11 SER B C 1
ATOM 772 O O . SER B 1 11 ? -14.195 3.652 -0.212 1 82.31 11 SER B O 1
ATOM 774 N N . HIS B 1 12 ? -15.367 5.305 -1.017 1 85.06 12 HIS B N 1
ATOM 775 C CA . HIS B 1 12 ? -14.672 5.344 -2.297 1 85.06 12 HIS B CA 1
ATOM 776 C C . HIS B 1 12 ? -13.195 5.688 -2.111 1 85.06 12 HIS B C 1
ATOM 778 O O . HIS B 1 12 ? -12.32 5.027 -2.686 1 85.06 12 HIS B O 1
ATOM 784 N N . ASP B 1 13 ? -12.969 6.664 -1.275 1 85.75 13 ASP B N 1
ATOM 785 C CA . ASP B 1 13 ? -11.609 7.094 -0.988 1 85.75 13 ASP B CA 1
ATOM 786 C C . ASP B 1 13 ? -10.805 5.977 -0.328 1 85.75 13 ASP B C 1
ATOM 788 O O . ASP B 1 13 ? -9.602 5.848 -0.562 1 85.75 13 ASP B O 1
ATOM 792 N N . PHE B 1 14 ? -11.516 5.215 0.45 1 86.38 14 PHE B N 1
ATOM 793 C CA . PHE B 1 14 ? -10.859 4.102 1.126 1 86.38 14 PHE B CA 1
ATOM 794 C C . PHE B 1 14 ? -10.312 3.1 0.114 1 86.38 14 PHE B C 1
ATOM 796 O O . PHE B 1 14 ? -9.148 2.709 0.189 1 86.38 14 PHE B O 1
ATOM 803 N N . VAL B 1 15 ? -11.086 2.705 -0.881 1 86.12 15 VAL B N 1
ATOM 804 C CA . VAL B 1 15 ? -10.68 1.726 -1.884 1 86.12 15 VAL B CA 1
ATOM 805 C C . VAL B 1 15 ? -9.547 2.293 -2.73 1 86.12 15 VAL B C 1
ATOM 807 O O . VAL B 1 15 ? -8.508 1.645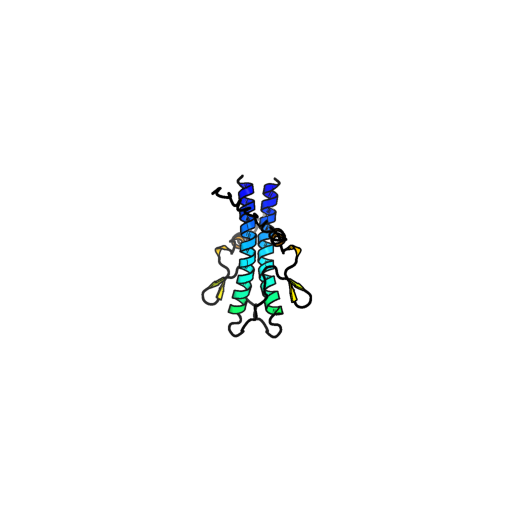 -2.908 1 86.12 15 VAL B O 1
ATOM 810 N N . GLU B 1 16 ? -9.68 3.467 -3.182 1 90.56 16 GLU B N 1
ATOM 811 C CA . GLU B 1 16 ? -8.664 4.113 -4.008 1 90.56 16 GLU B CA 1
ATOM 812 C C . GLU B 1 16 ? -7.367 4.309 -3.227 1 90.56 16 GLU B C 1
ATOM 814 O O . GLU B 1 16 ? -6.277 4.094 -3.764 1 90.56 16 GLU B O 1
ATOM 819 N N . GLY B 1 17 ? -7.578 4.695 -1.965 1 91.38 17 GLY B N 1
ATOM 820 C CA . GLY B 1 17 ? -6.414 4.922 -1.121 1 91.38 17 GLY B CA 1
ATOM 821 C C . GLY B 1 17 ? -5.609 3.662 -0.869 1 91.38 17 GLY B C 1
ATOM 822 O O . GLY B 1 17 ? -4.375 3.695 -0.877 1 91.38 17 GLY B O 1
ATOM 823 N N . THR B 1 18 ? -6.289 2.562 -0.66 1 93.56 18 THR B N 1
ATOM 824 C CA . THR B 1 18 ? -5.621 1.288 -0.424 1 93.56 18 THR B CA 1
ATOM 825 C C . THR B 1 18 ? -4.863 0.837 -1.669 1 93.56 18 THR B C 1
ATOM 827 O O . THR B 1 18 ? -3.727 0.368 -1.575 1 93.56 18 THR B O 1
ATOM 830 N N . GLU B 1 19 ? -5.449 0.945 -2.846 1 94.81 19 GLU B N 1
ATOM 831 C CA . GLU B 1 19 ? -4.793 0.599 -4.102 1 94.81 19 GLU B CA 1
ATOM 832 C C . GLU B 1 19 ? -3.576 1.485 -4.352 1 94.81 19 GLU B C 1
ATOM 834 O O . GLU B 1 19 ? -2.523 1 -4.773 1 94.81 19 GLU B O 1
ATOM 839 N N . TYR B 1 20 ? -3.771 2.721 -4.082 1 96.06 20 TYR B N 1
ATOM 840 C CA . TYR B 1 20 ? -2.676 3.67 -4.246 1 96.06 20 TYR B CA 1
ATOM 841 C C . TYR B 1 20 ? -1.5 3.303 -3.346 1 96.06 20 TYR B C 1
ATOM 843 O O . TYR B 1 20 ? -0.353 3.262 -3.799 1 96.06 20 TYR B O 1
ATOM 851 N N . ALA B 1 21 ? -1.791 3.043 -2.068 1 96.25 21 ALA B N 1
ATOM 852 C CA . ALA B 1 21 ? -0.744 2.707 -1.107 1 96.25 21 ALA B CA 1
ATOM 853 C C . ALA B 1 21 ? 0.003 1.444 -1.528 1 96.25 21 ALA B C 1
ATOM 855 O O . ALA B 1 21 ? 1.231 1.383 -1.438 1 96.25 21 ALA B O 1
ATOM 856 N N . PHE B 1 22 ? -0.716 0.457 -2.062 1 97.75 22 PHE B N 1
ATOM 857 C CA . PHE B 1 22 ? -0.117 -0.782 -2.543 1 97.75 22 PHE B CA 1
ATOM 858 C C . PHE B 1 22 ? 0.84 -0.508 -3.697 1 97.75 22 PHE B C 1
ATOM 860 O O . PHE B 1 22 ? 1.999 -0.926 -3.662 1 97.75 22 PHE B O 1
ATOM 867 N N . ASN B 1 23 ? 0.387 0.181 -4.629 1 97.75 23 ASN B N 1
ATOM 868 C CA . ASN B 1 23 ? 1.184 0.498 -5.812 1 97.75 23 ASN B CA 1
ATOM 869 C C . ASN B 1 23 ? 2.373 1.389 -5.461 1 97.75 23 ASN B C 1
ATOM 871 O O . ASN B 1 23 ? 3.451 1.248 -6.043 1 97.75 23 ASN B O 1
ATOM 875 N N . ASN B 1 24 ? 2.096 2.344 -4.504 1 97.56 24 ASN B N 1
ATOM 876 C CA . ASN B 1 24 ? 3.162 3.229 -4.051 1 97.56 24 ASN B CA 1
ATOM 877 C C . ASN B 1 24 ? 4.309 2.445 -3.418 1 97.56 24 ASN B C 1
ATOM 879 O O . ASN B 1 24 ? 5.48 2.76 -3.643 1 97.56 24 ASN B O 1
ATOM 883 N N . ALA B 1 25 ? 4.012 1.414 -2.635 1 97.81 25 ALA B N 1
ATOM 884 C CA . ALA B 1 25 ? 5.027 0.553 -2.033 1 97.81 25 ALA B CA 1
ATOM 885 C C . ALA B 1 25 ? 5.863 -0.138 -3.105 1 97.81 25 ALA B C 1
ATOM 887 O O . ALA B 1 25 ? 7.094 -0.175 -3.012 1 97.81 25 ALA B O 1
ATOM 888 N N . VAL B 1 26 ? 5.172 -0.609 -4.18 1 97.56 26 VAL B N 1
ATOM 889 C CA . VAL B 1 26 ? 5.852 -1.299 -5.273 1 97.56 26 VAL B CA 1
ATOM 890 C C . VAL B 1 26 ? 6.797 -0.334 -5.98 1 97.56 26 VAL B C 1
ATOM 892 O O . VAL B 1 26 ? 7.945 -0.681 -6.27 1 97.56 26 VAL B O 1
ATOM 895 N N . GLN B 1 27 ? 6.328 0.873 -6.184 1 97.19 27 GLN B N 1
ATOM 896 C CA . GLN B 1 27 ? 7.145 1.867 -6.871 1 97.19 27 GLN B CA 1
ATOM 897 C C . GLN B 1 27 ? 8.359 2.256 -6.031 1 97.19 27 GLN B C 1
ATOM 899 O O . GLN B 1 27 ? 9.469 2.377 -6.555 1 97.19 27 GLN B O 1
ATOM 904 N N . GLN B 1 28 ? 8.148 2.467 -4.738 1 97.5 28 GLN B N 1
ATOM 905 C CA . GLN B 1 28 ? 9.242 2.881 -3.863 1 97.5 28 GLN B CA 1
ATOM 906 C C . GLN B 1 28 ? 10.305 1.787 -3.75 1 97.5 28 GLN B C 1
ATOM 908 O O . GLN B 1 28 ? 11.5 2.07 -3.787 1 97.5 28 GLN B O 1
ATOM 913 N N . ILE B 1 29 ? 9.883 0.504 -3.652 1 97.62 29 ILE B N 1
ATOM 914 C CA . ILE B 1 29 ? 10.852 -0.581 -3.537 1 97.62 29 ILE B CA 1
ATOM 915 C C . 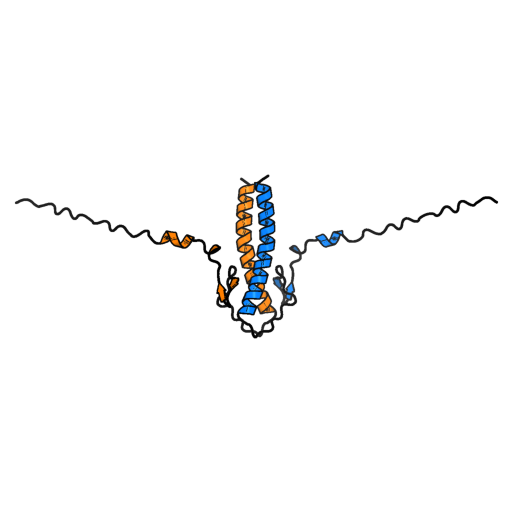ILE B 1 29 ? 11.656 -0.692 -4.828 1 97.62 29 ILE B C 1
ATOM 917 O O . ILE B 1 29 ? 12.867 -0.904 -4.793 1 97.62 29 ILE B O 1
ATOM 921 N N . LYS B 1 30 ? 11.031 -0.536 -5.957 1 96.62 30 LYS B N 1
ATOM 922 C CA . LYS B 1 30 ? 11.727 -0.558 -7.238 1 96.62 30 LYS B CA 1
ATOM 923 C C . LYS B 1 30 ? 12.711 0.601 -7.348 1 96.62 30 LYS B C 1
ATOM 925 O O . LYS B 1 30 ? 13.812 0.438 -7.883 1 96.62 30 LYS B O 1
ATOM 930 N N . PHE B 1 31 ? 12.32 1.729 -6.844 1 97.62 31 PHE B N 1
ATOM 931 C CA . PHE B 1 31 ? 13.156 2.924 -6.859 1 97.62 31 PHE B CA 1
ATOM 932 C C . PHE B 1 31 ? 14.43 2.703 -6.059 1 97.62 31 PHE B C 1
ATOM 934 O O . PHE B 1 31 ? 15.516 3.092 -6.492 1 97.62 31 PHE B O 1
ATOM 941 N N . LEU B 1 32 ? 14.32 2.021 -4.875 1 97 32 LEU B N 1
ATOM 942 C CA . LEU B 1 32 ? 15.438 1.825 -3.957 1 97 32 LEU B CA 1
ATOM 943 C C . LEU B 1 32 ? 16.312 0.667 -4.414 1 97 32 LEU B C 1
ATOM 945 O O . LEU B 1 32 ? 17.453 0.519 -3.943 1 97 32 LEU B O 1
ATOM 949 N N . ASN B 1 33 ? 15.812 -0.155 -5.312 1 97.06 33 ASN B N 1
ATOM 950 C CA . ASN B 1 33 ? 16.516 -1.327 -5.82 1 97.06 33 ASN B CA 1
ATOM 951 C C . ASN B 1 33 ? 16.531 -1.359 -7.344 1 97.06 33 ASN B C 1
ATOM 953 O O . ASN B 1 33 ? 16 -2.297 -7.953 1 97.06 33 ASN B O 1
ATOM 957 N N . PRO B 1 34 ? 17.141 -0.359 -7.977 1 94.94 34 PRO B N 1
ATOM 958 C CA . PRO B 1 34 ? 17.016 -0.162 -9.422 1 94.94 34 PRO B CA 1
ATOM 959 C C . PRO B 1 34 ? 17.672 -1.29 -10.227 1 94.94 34 PRO B C 1
ATOM 961 O O . PRO B 1 34 ? 17.328 -1.497 -11.391 1 94.94 34 PRO B O 1
ATOM 964 N N . ASP B 1 35 ? 18.484 -2.111 -9.641 1 94.62 35 ASP B N 1
ATOM 965 C CA . ASP B 1 35 ? 19.219 -3.139 -10.375 1 94.62 35 ASP B CA 1
ATOM 966 C C . ASP B 1 35 ? 18.516 -4.492 -10.266 1 94.62 35 ASP B C 1
ATOM 968 O O . ASP B 1 35 ? 19 -5.492 -10.805 1 94.62 35 ASP B O 1
ATOM 972 N N . VAL B 1 36 ? 17.453 -4.512 -9.602 1 94.19 36 VAL B N 1
ATOM 973 C CA . VAL B 1 36 ? 16.734 -5.766 -9.398 1 94.19 36 VAL B CA 1
ATOM 974 C C . VAL B 1 36 ? 15.594 -5.875 -10.406 1 94.19 36 VAL B C 1
ATOM 976 O O . VAL B 1 36 ? 14.844 -4.918 -10.609 1 94.19 36 VAL B O 1
ATOM 979 N N . ASN B 1 37 ? 15.461 -6.992 -11.117 1 94.38 37 ASN B N 1
ATOM 980 C CA . ASN B 1 37 ? 14.289 -7.332 -11.914 1 94.38 37 ASN B CA 1
ATOM 981 C C . ASN B 1 37 ? 13.227 -8.039 -11.07 1 94.38 37 ASN B C 1
ATOM 983 O O . ASN B 1 37 ? 13.25 -9.266 -10.945 1 94.38 37 ASN B O 1
ATOM 987 N N . PHE B 1 38 ? 12.281 -7.293 -10.578 1 93.31 38 PHE B N 1
ATOM 988 C CA . PHE B 1 38 ? 11.281 -7.781 -9.641 1 93.31 38 PHE B CA 1
ATOM 989 C C . PHE B 1 38 ? 10.266 -8.672 -10.352 1 93.31 38 PHE B C 1
ATOM 991 O O . PHE B 1 38 ? 9.742 -8.305 -11.406 1 93.31 38 PHE B O 1
ATOM 998 N N . ILE B 1 39 ? 10.086 -9.828 -9.797 1 95.5 39 ILE B N 1
ATOM 999 C CA . ILE B 1 39 ? 8.891 -10.594 -10.125 1 95.5 39 ILE B CA 1
ATOM 1000 C C . ILE B 1 39 ? 7.691 -10.023 -9.367 1 95.5 39 ILE B C 1
ATOM 1002 O O . ILE B 1 39 ? 7.715 -9.922 -8.141 1 95.5 39 ILE B O 1
ATOM 1006 N N . THR B 1 40 ? 6.633 -9.508 -10.102 1 95.94 40 THR B N 1
ATOM 1007 C CA . THR B 1 40 ? 5.449 -8.938 -9.469 1 95.94 40 THR B CA 1
ATOM 1008 C C . THR B 1 40 ? 4.188 -9.672 -9.914 1 95.94 40 THR B C 1
ATOM 1010 O O . THR B 1 40 ? 3.088 -9.375 -9.445 1 95.94 40 THR B O 1
ATOM 1013 N N . ASP B 1 41 ? 4.418 -10.633 -10.82 1 95.31 41 ASP B N 1
ATOM 1014 C CA . ASP B 1 41 ? 3.283 -11.414 -11.312 1 95.31 41 ASP B CA 1
ATOM 1015 C C . ASP B 1 41 ? 2.607 -12.172 -10.172 1 95.31 41 ASP B C 1
ATOM 1017 O O . ASP B 1 41 ? 3.273 -12.852 -9.391 1 95.31 41 ASP B O 1
ATOM 1021 N N . GLY B 1 42 ? 1.293 -11.984 -10.094 1 94.12 42 GLY B N 1
ATOM 1022 C CA . GLY B 1 42 ? 0.529 -12.672 -9.062 1 94.12 42 GLY B CA 1
ATOM 1023 C C . GLY B 1 42 ? 0.244 -11.797 -7.852 1 94.12 42 GLY B C 1
ATOM 1024 O O . GLY B 1 42 ? -0.563 -12.164 -6.996 1 94.12 42 GLY B O 1
ATOM 1025 N N . MET B 1 43 ? 0.914 -10.641 -7.742 1 95.94 43 MET B N 1
ATOM 1026 C CA . MET B 1 43 ? 0.622 -9.711 -6.652 1 95.94 43 MET B CA 1
ATOM 1027 C C . MET B 1 43 ? -0.794 -9.164 -6.77 1 95.94 43 MET B C 1
ATOM 1029 O O . MET B 1 43 ? -1.313 -9.008 -7.879 1 95.94 43 MET B O 1
ATOM 1033 N N . HIS B 1 44 ? -1.382 -8.898 -5.621 1 94.81 44 HIS B N 1
ATOM 1034 C CA . HIS B 1 44 ? -2.715 -8.312 -5.57 1 94.81 44 HIS B CA 1
ATOM 1035 C C . HIS B 1 44 ? -2.926 -7.535 -4.273 1 94.81 44 HIS B C 1
ATOM 1037 O O . HIS B 1 44 ? -2.516 -7.984 -3.201 1 94.81 44 HIS B O 1
ATOM 1043 N N . VAL B 1 45 ? -3.613 -6.398 -4.426 1 95.12 45 VAL B N 1
ATOM 1044 C CA . VAL B 1 45 ? -3.828 -5.512 -3.283 1 95.12 45 VAL B CA 1
ATOM 1045 C C . VAL B 1 45 ? -4.57 -6.262 -2.18 1 95.12 45 VAL B C 1
ATOM 1047 O O . VAL B 1 45 ? -4.285 -6.074 -0.994 1 95.12 45 VAL B O 1
ATOM 1050 N N . ASN B 1 46 ? -5.438 -7.148 -2.551 1 92.19 46 ASN B N 1
ATOM 1051 C CA . ASN B 1 46 ? -6.227 -7.918 -1.6 1 92.19 46 ASN B CA 1
ATOM 1052 C C . ASN B 1 46 ? -5.637 -9.305 -1.367 1 92.19 46 ASN B C 1
ATOM 1054 O O . ASN B 1 46 ? -6.27 -10.156 -0.747 1 92.19 46 ASN B O 1
ATOM 1058 N N . GLY B 1 47 ? -4.438 -9.547 -2.023 1 94.44 47 GLY B N 1
ATOM 1059 C CA . GLY B 1 47 ? -3.789 -10.836 -1.844 1 94.44 47 GLY B CA 1
ATOM 1060 C C . GLY B 1 47 ? -3.16 -11 -0.473 1 94.44 47 GLY B C 1
ATOM 1061 O O . GLY B 1 47 ? -2.607 -10.047 0.082 1 94.44 47 GLY B O 1
ATOM 1062 N N . ILE B 1 48 ? -3.316 -12.195 0.056 1 94.31 48 ILE B N 1
ATOM 1063 C CA . ILE B 1 48 ? -2.621 -12.547 1.287 1 94.31 48 ILE B CA 1
ATOM 1064 C C . ILE B 1 48 ? -1.714 -13.75 1.038 1 94.31 48 ILE B C 1
ATOM 1066 O O . ILE B 1 48 ? -1.948 -14.531 0.114 1 94.31 48 ILE B O 1
ATOM 1070 N N . ILE B 1 49 ? -0.633 -13.805 1.756 1 95.38 49 ILE B N 1
ATOM 1071 C CA . ILE B 1 49 ? 0.286 -14.938 1.632 1 95.38 49 ILE B CA 1
ATOM 1072 C C . ILE B 1 49 ? -0.165 -16.078 2.545 1 95.38 49 ILE B C 1
ATOM 1074 O O . ILE B 1 49 ? -0.205 -15.914 3.768 1 95.38 49 ILE B O 1
ATOM 1078 N N . GLU B 1 50 ? -0.721 -17.078 1.897 1 91.62 50 GLU B N 1
ATOM 1079 C CA . GLU B 1 50 ? -1.146 -18.281 2.596 1 91.62 50 GLU B CA 1
ATOM 1080 C C . GLU B 1 50 ? -0.588 -19.531 1.923 1 91.62 50 GLU B C 1
ATOM 1082 O O . GLU B 1 50 ? -0.685 -19.688 0.703 1 91.62 50 GLU B O 1
ATOM 1087 N N . ASP B 1 51 ? 0.003 -20.469 2.654 1 92 51 ASP B N 1
ATOM 1088 C CA . ASP B 1 51 ? 0.5 -21.75 2.16 1 92 51 ASP B CA 1
ATOM 1089 C C . ASP B 1 51 ? 1.444 -21.562 0.976 1 92 51 ASP B C 1
ATOM 1091 O O . ASP B 1 51 ? 1.272 -22.188 -0.073 1 92 51 ASP B O 1
ATOM 1095 N N . ASP B 1 52 ? 2.383 -20.594 1.081 1 93 52 ASP B N 1
ATOM 1096 C CA . ASP B 1 52 ? 3.449 -20.344 0.115 1 93 52 ASP B CA 1
ATOM 1097 C C . ASP B 1 52 ? 2.879 -19.875 -1.221 1 93 52 ASP B C 1
ATOM 1099 O O . ASP B 1 52 ? 3.432 -20.188 -2.279 1 93 52 ASP B O 1
ATOM 1103 N N . ARG B 1 53 ? 1.657 -19.312 -1.092 1 94.81 53 ARG B N 1
ATOM 1104 C CA . ARG B 1 53 ? 1.067 -18.703 -2.277 1 94.81 53 ARG B CA 1
ATOM 1105 C C . ARG B 1 53 ? 0.365 -17.391 -1.926 1 94.81 53 ARG B C 1
ATOM 1107 O O . ARG B 1 53 ? 0.022 -17.156 -0.765 1 94.81 53 ARG B O 1
ATOM 1114 N N . ILE B 1 54 ? 0.249 -16.5 -2.93 1 95.56 54 ILE B N 1
ATOM 1115 C CA . ILE B 1 54 ? -0.597 -15.312 -2.785 1 95.56 54 ILE B CA 1
ATOM 1116 C C . ILE B 1 54 ? -2.027 -15.648 -3.199 1 95.56 54 ILE B C 1
ATOM 1118 O O . ILE B 1 54 ? -2.271 -16.062 -4.336 1 95.56 54 ILE B O 1
ATOM 1122 N N . VAL B 1 55 ? -2.971 -15.539 -2.213 1 93.94 55 VAL B N 1
ATOM 1123 C CA . VAL B 1 55 ? -4.367 -15.859 -2.486 1 93.94 55 VAL B CA 1
ATOM 1124 C C . VAL B 1 55 ? -5.254 -14.664 -2.143 1 93.94 55 VAL B C 1
ATOM 1126 O O . VAL B 1 55 ? -4.902 -13.852 -1.279 1 93.94 55 VAL B O 1
ATOM 1129 N N . ILE B 1 56 ? -6.293 -14.523 -2.895 1 90.56 56 ILE B N 1
ATOM 1130 C CA . ILE B 1 56 ? -7.32 -13.547 -2.549 1 90.56 56 ILE B CA 1
ATOM 1131 C C . ILE B 1 56 ? -8.43 -14.227 -1.753 1 90.56 56 ILE B C 1
ATOM 1133 O O . ILE B 1 56 ? -9.102 -15.125 -2.26 1 90.56 56 ILE B O 1
ATOM 1137 N N . PRO B 1 57 ? -8.484 -13.828 -0.495 1 83.25 57 PRO B N 1
ATOM 1138 C CA . PRO B 1 57 ? -9.5 -14.477 0.332 1 83.25 57 PRO B CA 1
ATOM 1139 C C . PRO B 1 57 ? -10.898 -14.375 -0.273 1 83.25 57 PRO B C 1
ATOM 1141 O O . PRO B 1 57 ? -11.242 -13.359 -0.882 1 83.25 57 PRO B O 1
ATOM 1144 N N . SER B 1 58 ? -11.633 -15.453 -0.276 1 72 58 SER B N 1
ATOM 1145 C CA . SER B 1 58 ? -12.961 -15.594 -0.854 1 72 58 SER B CA 1
ATOM 1146 C C . SER B 1 58 ? -13.914 -14.523 -0.326 1 72 58 SER B C 1
ATOM 1148 O O . SER B 1 58 ? -14.82 -14.094 -1.037 1 72 58 SER B O 1
ATOM 1150 N N . ALA B 1 59 ? -13.758 -14.289 0.943 1 62.94 59 ALA B N 1
ATOM 1151 C CA . ALA B 1 59 ? -14.648 -13.305 1.546 1 62.94 59 ALA B CA 1
ATOM 1152 C C . ALA B 1 59 ? -14.578 -11.977 0.801 1 62.94 59 ALA B C 1
ATOM 1154 O O . ALA B 1 59 ? -15.484 -11.148 0.898 1 62.94 59 ALA B O 1
ATOM 1155 N N . LEU B 1 60 ? -13.539 -11.781 0.182 1 58.69 60 LEU B N 1
ATOM 1156 C CA . LEU B 1 60 ? -13.352 -10.531 -0.556 1 58.69 60 LEU B CA 1
ATOM 1157 C C . LEU B 1 60 ? -13.758 -10.703 -2.016 1 58.69 60 LEU B C 1
ATOM 1159 O O . LEU B 1 60 ? -13.852 -9.719 -2.756 1 58.69 60 LEU B O 1
ATOM 1163 N N . VAL B 1 61 ? -13.93 -11.945 -2.357 1 51.97 61 VAL B N 1
ATOM 1164 C CA . VAL B 1 61 ? -14.406 -12.227 -3.709 1 51.97 61 VAL B CA 1
ATOM 1165 C C . 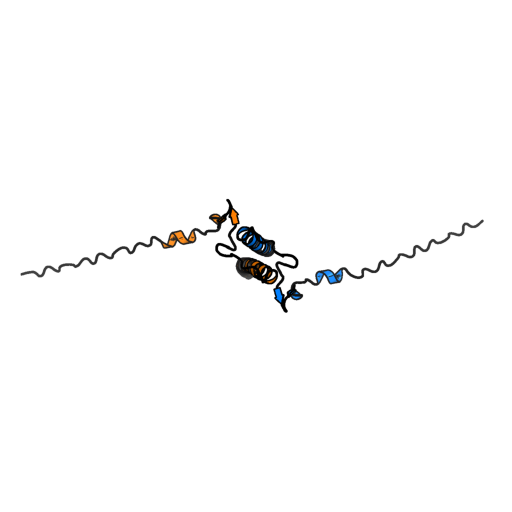VAL B 1 61 ? -15.93 -12.055 -3.764 1 51.97 61 VAL B C 1
ATOM 1167 O O . VAL B 1 61 ? -16.656 -12.703 -3.008 1 51.97 61 VAL B O 1
ATOM 1170 N N . SER B 1 62 ? -16.328 -10.93 -3.791 1 49.12 62 SER B N 1
ATOM 1171 C CA . SER B 1 62 ? -17.766 -10.727 -3.91 1 49.12 62 SER B CA 1
ATOM 1172 C C . SER B 1 62 ? -18.391 -11.719 -4.883 1 49.12 62 SER B C 1
ATOM 1174 O O . SER B 1 62 ? -17.812 -12.016 -5.934 1 49.12 62 SER B O 1
ATOM 1176 N N . ASP B 1 63 ? -19.203 -12.539 -4.344 1 43.91 63 ASP B N 1
ATOM 1177 C CA . ASP B 1 63 ? -20.125 -13.359 -5.121 1 43.91 63 ASP B CA 1
ATOM 1178 C C . ASP B 1 63 ? -20.719 -12.562 -6.281 1 43.91 63 ASP B C 1
ATOM 1180 O O . ASP B 1 63 ? -21.703 -12.992 -6.895 1 43.91 63 ASP B O 1
ATOM 1184 N N . ASP B 1 64 ? -20.25 -11.453 -6.516 1 45.94 64 ASP B N 1
ATOM 1185 C CA . ASP B 1 64 ? -21.109 -10.867 -7.535 1 45.94 64 ASP B CA 1
ATOM 1186 C C . ASP B 1 64 ? -21.062 -11.672 -8.828 1 45.94 64 ASP B C 1
ATOM 1188 O O . ASP B 1 64 ? -21.703 -11.312 -9.82 1 45.94 64 ASP B O 1
ATOM 1192 N N . GLU B 1 65 ? -19.906 -12.391 -9.055 1 42.22 65 GLU B N 1
ATOM 1193 C CA . GLU B 1 65 ? -19.984 -12.953 -10.398 1 42.22 65 GLU B CA 1
ATOM 1194 C C . GLU B 1 65 ? -21.047 -14.031 -10.484 1 42.22 65 GLU B C 1
ATOM 1196 O O . GLU B 1 65 ? -21.156 -14.719 -11.508 1 42.22 65 GLU B O 1
ATOM 1201 N N . GLU B 1 66 ? -21.547 -14.477 -9.32 1 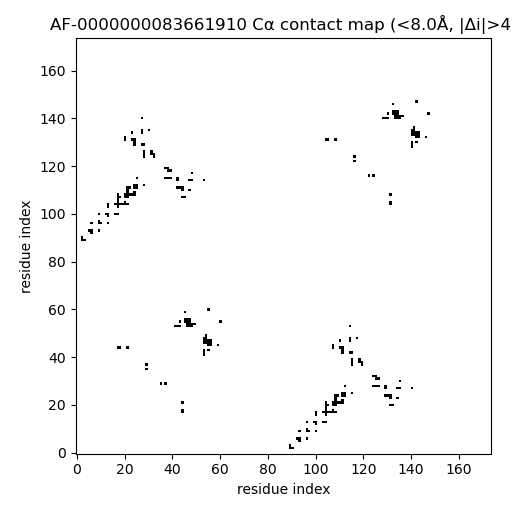39.56 66 GLU B N 1
ATOM 1202 C CA . GLU B 1 66 ? -22.391 -15.617 -9.641 1 39.56 66 GLU B CA 1
ATOM 1203 C C . GLU B 1 66 ? -23.594 -15.188 -10.484 1 39.56 66 GLU B C 1
ATOM 1205 O O . GLU B 1 66 ? -24.344 -16.031 -10.984 1 39.56 66 GLU B O 1
ATOM 1210 N N . ASP B 1 67 ? -24.141 -14 -10.172 1 41.88 67 ASP B N 1
ATOM 1211 C CA . ASP B 1 67 ? -25.516 -13.984 -10.648 1 41.88 67 ASP B CA 1
ATOM 1212 C C . ASP B 1 67 ? -25.578 -13.844 -12.164 1 41.88 67 ASP B C 1
ATOM 1214 O O . ASP B 1 67 ? -26.656 -13.695 -12.742 1 41.88 67 ASP B O 1
ATOM 1218 N N . ASN B 1 68 ? -24.438 -13.375 -12.766 1 39.81 68 ASN B N 1
ATOM 1219 C CA . ASN B 1 68 ? -24.781 -13.023 -14.141 1 39.81 68 ASN B CA 1
ATOM 1220 C C . ASN B 1 68 ? -24.969 -14.273 -15 1 39.81 68 ASN B C 1
ATOM 1222 O O . ASN B 1 68 ? -24.891 -14.203 -16.234 1 39.81 68 ASN B O 1
ATOM 1226 N N . VAL B 1 69 ? -24.641 -15.445 -14.414 1 37.31 69 VAL B N 1
ATOM 1227 C CA . VAL B 1 69 ? -24.547 -16.516 -15.398 1 37.31 69 VAL B CA 1
ATOM 1228 C C . VAL B 1 69 ? -25.906 -16.719 -16.062 1 37.31 69 VAL B C 1
ATOM 1230 O O . VAL B 1 69 ? -25.984 -17.047 -17.25 1 37.31 69 VAL B O 1
ATOM 1233 N N . ASN B 1 70 ? -26.906 -17.062 -15.203 1 36.53 70 ASN B N 1
ATOM 1234 C CA . ASN B 1 70 ? -27.797 -18.078 -15.742 1 36.53 70 ASN B CA 1
ATOM 1235 C C . ASN B 1 70 ? -28.844 -17.469 -16.688 1 36.53 70 ASN B C 1
ATOM 1237 O O . ASN B 1 70 ? -30.016 -17.844 -16.641 1 36.53 70 ASN B O 1
ATOM 1241 N N . GLU B 1 71 ? -28.781 -16.156 -16.969 1 39.25 71 GLU B N 1
ATOM 1242 C CA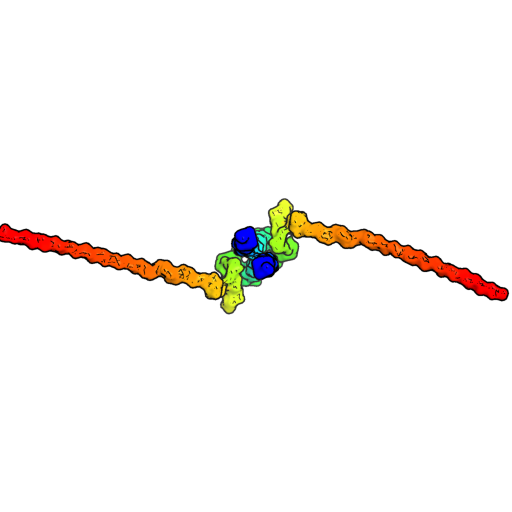 . GLU B 1 71 ? -30 -15.852 -17.719 1 39.25 71 GLU B CA 1
ATOM 1243 C C . GLU B 1 71 ? -30.047 -16.625 -19.031 1 39.25 71 GLU B C 1
ATOM 1245 O O . GLU B 1 71 ? -29.312 -16.281 -19.969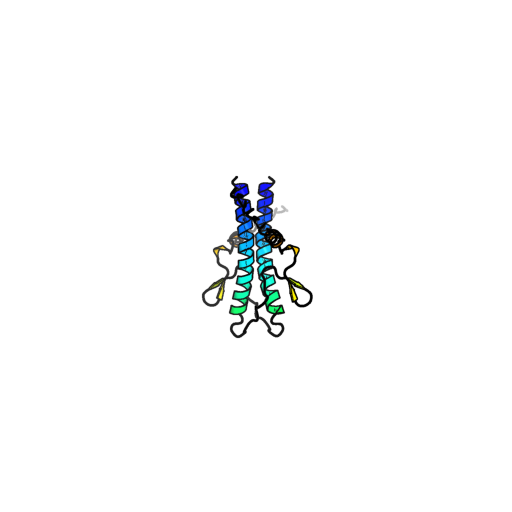 1 39.25 71 GLU B O 1
ATOM 1250 N N . GLU B 1 72 ? -30.062 -17.938 -19.047 1 37.84 72 GLU B N 1
ATOM 1251 C CA . GLU B 1 72 ? -30.281 -18.781 -20.219 1 37.84 72 GLU B CA 1
ATOM 1252 C C . GLU B 1 72 ? -31.438 -18.234 -21.062 1 37.84 72 GLU B C 1
ATOM 1254 O O . GLU B 1 72 ? -32.469 -17.812 -20.531 1 37.84 72 GLU B O 1
ATOM 1259 N N . ASP B 1 73 ? -31.219 -17.734 -22.344 1 40.75 73 ASP B N 1
ATOM 1260 C CA . ASP B 1 73 ? -31.984 -17.344 -23.516 1 40.75 73 ASP B CA 1
ATOM 1261 C C . ASP B 1 73 ? -33.156 -18.312 -23.766 1 40.75 73 ASP B C 1
ATOM 1263 O O . ASP B 1 73 ? -32.938 -19.5 -24.031 1 40.75 73 ASP B O 1
ATOM 1267 N N . HIS B 1 74 ? -34.25 -18.234 -22.953 1 38.09 74 HIS B N 1
ATOM 1268 C CA . HIS B 1 74 ? -35.5 -18.906 -23.281 1 38.09 74 HIS B CA 1
ATOM 1269 C C . HIS B 1 74 ? -35.844 -18.781 -24.766 1 38.09 74 HIS B C 1
ATOM 1271 O O . HIS B 1 74 ? -35.969 -17.656 -25.266 1 38.09 74 HIS B O 1
ATOM 1277 N N . GLY B 1 75 ? -35.406 -19.672 -25.656 1 32.88 75 GLY B N 1
ATOM 1278 C CA . GLY B 1 75 ? -35.688 -19.938 -27.047 1 32.88 75 GLY B CA 1
ATOM 1279 C C . GLY B 1 75 ? -37.156 -19.797 -27.406 1 32.88 75 GLY B C 1
ATOM 1280 O O . GLY B 1 75 ? -38 -20.453 -26.797 1 32.88 75 GLY B O 1
ATOM 1281 N N . VAL B 1 76 ? -37.594 -18.578 -27.812 1 37.34 76 VAL B N 1
ATOM 1282 C CA . VAL B 1 76 ? -38.906 -18.219 -28.375 1 37.34 76 VAL B CA 1
ATOM 1283 C C . VAL B 1 76 ? -39.25 -19.203 -29.484 1 37.34 76 VAL B C 1
ATOM 1285 O O . VAL B 1 76 ? -38.562 -19.312 -30.484 1 37.34 76 VAL B O 1
ATOM 1288 N N . GLU B 1 77 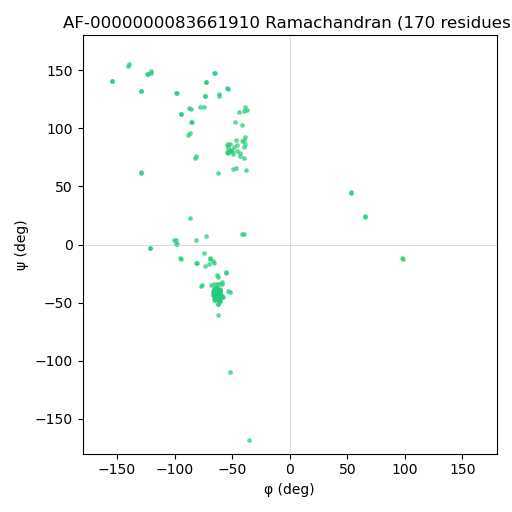? -39.812 -20.375 -29.188 1 39.31 77 GLU B N 1
ATOM 1289 C CA . GLU B 1 77 ? -40.406 -21.312 -30.141 1 39.31 77 GLU B CA 1
ATOM 1290 C C . GLU B 1 77 ? -41.469 -20.609 -31 1 39.31 77 GLU B C 1
ATOM 1292 O O . GLU B 1 77 ? -42.406 -20.016 -30.469 1 39.31 77 GLU B O 1
ATOM 1297 N N . HIS B 1 78 ? -41.125 -19.953 -32.094 1 35.09 78 HIS B N 1
ATOM 1298 C CA . HIS B 1 78 ? -42 -19.422 -33.125 1 35.09 78 HIS B CA 1
ATOM 1299 C C . HIS B 1 78 ? -42.938 -20.484 -33.688 1 35.09 78 HIS B C 1
ATOM 1301 O O . HIS B 1 78 ? -42.469 -21.484 -34.25 1 35.09 78 HIS B O 1
ATOM 1307 N N . ASP B 1 79 ? -44.094 -20.719 -33.094 1 35.78 79 ASP B N 1
ATOM 1308 C CA . ASP B 1 79 ? -45.188 -21.547 -33.562 1 35.78 79 ASP B CA 1
ATOM 1309 C C . ASP B 1 79 ? -45.625 -21.141 -34.969 1 35.78 79 ASP B C 1
ATOM 1311 O O . ASP B 1 79 ? -46.031 -20 -35.188 1 35.78 79 ASP B O 1
ATOM 1315 N N . GLU B 1 80 ? -44.969 -21.609 -36.031 1 34.88 80 GLU B N 1
ATOM 1316 C CA . GLU B 1 80 ? -45.375 -21.5 -37.406 1 34.88 80 GLU B CA 1
ATOM 1317 C C . GLU B 1 80 ? -46.781 -22.062 -37.594 1 34.88 80 GLU B C 1
ATOM 1319 O O . GLU B 1 80 ? -47.031 -23.25 -37.375 1 34.88 80 GLU B O 1
ATOM 1324 N N . GLN B 1 81 ? -47.875 -21.312 -37.25 1 32.31 81 GLN B N 1
ATOM 1325 C CA . GLN B 1 81 ? -49.281 -21.625 -37.562 1 32.31 81 GLN B CA 1
ATOM 1326 C C . GLN B 1 81 ? -49.469 -21.922 -39.031 1 32.31 81 GLN B C 1
ATOM 1328 O O . GLN B 1 81 ? -49.219 -21.062 -39.875 1 32.31 81 GLN B O 1
ATOM 1333 N N . ASP B 1 82 ? -49.156 -23.141 -39.406 1 36.09 82 ASP B N 1
ATOM 1334 C CA . ASP B 1 82 ? -49.469 -23.703 -40.719 1 36.09 82 ASP B CA 1
ATOM 1335 C C . ASP B 1 82 ? -50.938 -23.484 -41.094 1 36.09 82 ASP B C 1
ATOM 1337 O O . ASP B 1 82 ? -51.844 -24 -40.406 1 36.09 82 ASP B O 1
ATOM 1341 N N . VAL B 1 83 ? -51.375 -22.156 -41.281 1 39.97 83 VAL B N 1
ATOM 1342 C CA . VAL B 1 83 ? -52.688 -21.859 -41.844 1 39.97 83 VAL B CA 1
ATOM 1343 C C . VAL B 1 83 ? -53 -22.844 -42.969 1 39.97 83 VAL B C 1
ATOM 1345 O O . VAL B 1 83 ? -52.25 -22.969 -43.938 1 39.97 83 VAL B O 1
ATOM 1348 N N . GLY B 1 84 ? -53.656 -23.891 -42.594 1 35.25 84 GLY B N 1
ATOM 1349 C CA . GLY B 1 84 ? -54.312 -24.922 -43.406 1 35.25 84 GLY B CA 1
ATOM 1350 C C . GLY B 1 84 ? -55.094 -24.344 -44.562 1 35.25 84 GLY B C 1
ATOM 1351 O O . GLY B 1 84 ? -56.062 -23.578 -44.375 1 35.25 84 GLY B O 1
ATOM 1352 N N . ARG B 1 85 ? -54.375 -23.953 -45.531 1 35.97 85 ARG B N 1
ATOM 1353 C CA . ARG B 1 85 ? -55.094 -23.672 -46.75 1 35.97 85 ARG B CA 1
ATOM 1354 C C . ARG B 1 85 ? -56.062 -24.812 -47.062 1 35.97 85 ARG B C 1
ATOM 1356 O O . ARG B 1 85 ? -55.688 -25.984 -47.062 1 35.97 85 ARG B O 1
ATOM 1363 N N . GLU B 1 86 ? -57.406 -24.594 -46.844 1 37.34 86 GLU B N 1
ATOM 1364 C CA . GLU B 1 86 ? -58.562 -25.375 -47.344 1 37.34 86 GLU B CA 1
ATOM 1365 C C . GLU B 1 86 ? -58.281 -25.906 -48.75 1 37.34 86 GLU B C 1
ATOM 1367 O O . GLU B 1 86 ? -57.375 -25.422 -49.438 1 37.34 86 GLU B O 1
ATOM 1372 N N . GLU B 1 87 ? -59.438 -26.5 -49.562 1 30.7 87 GLU B N 1
ATOM 1373 C CA . GLU B 1 87 ? -59.562 -27.188 -50.844 1 30.7 87 GLU B CA 1
ATOM 1374 C C . GLU B 1 87 ? -58.969 -26.359 -51.969 1 30.7 87 GLU B C 1
ATOM 1376 O O . GLU B 1 87 ? -59.062 -25.141 -52 1 30.7 87 GLU B O 1
#

Radius of gyration: 31.29 Å; Cα contacts (8 Å, |Δi|>4): 139; chains: 2; bounding box: 79×66×119 Å

Sequence (174 aa):
AELVNMIARLSHDFVEGTEYAFNNAVQQIKFLNPDVNFITDGMHVNGIIEDDRIVIPSALVSDDEEDNVNEEDHGVEHDEQDVGREEAELVNMIARLSHDFVEGTEYAFNNAVQQIKFLNPDVNFITDGMHVNGIIEDDRIVIPSALVSDDEEDNVNEEDHGVEHDEQDVGREE

Solvent-accessible surface area (backbone atoms only — not comparable to full-atom values): 10915 Å² total; per-residue (Å²): 108,70,64,58,52,49,44,54,49,49,53,54,49,33,56,54,41,22,49,48,20,17,52,47,34,49,50,50,42,44,66,63,34,73,88,58,84,78,54,61,85,76,68,48,80,68,40,40,83,52,94,94,36,68,40,64,56,62,89,73,48,64,69,67,70,60,75,73,58,78,80,72,79,77,76,78,77,78,78,78,75,76,76,73,74,76,130,108,70,64,59,52,48,44,55,48,50,53,53,48,33,57,53,42,22,50,47,19,17,52,46,35,50,50,50,42,45,66,63,34,72,87,58,85,79,55,62,86,77,68,50,81,70,38,40,84,53,94,95,35,67,40,64,55,61,90,72,48,64,66,67,71,62,69,71,64,71,77,69,82,78,76,80,78,77,78,78,77,76,76,73,74,77,136

Nearest PDB structures (foldseek):
  6ppd-assembly1_7  TM=3.408E-01  e=8.454E+0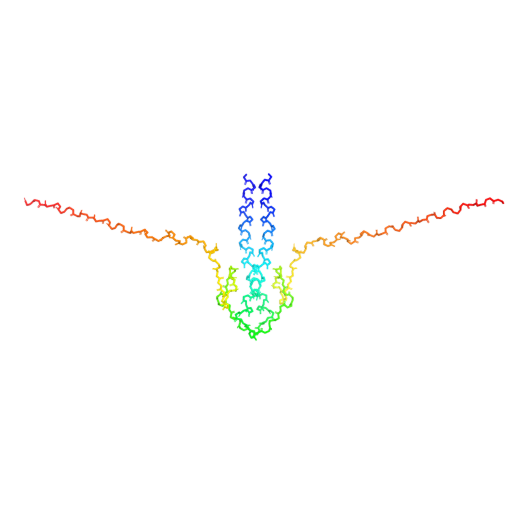0  Human herpesvirus 8 strain GK18
  6ppd-assembly1_7  TM=3.527E-01  e=4.141E+00  Human herpesvirus 8 strain GK18

Secondary structure (DSSP, 8-state):
-HHHHHHHHHHHHHHHHHHHHHHHHHHHHHHH-TT-----TT--TT-EEETTEEE--GGGS-GGGTTTS------------------/-HHHHHHHHHHHHHHHHHHHHHHHHHHHHHHH-TT-----TT--TT-EEETTEEE--GGGS-GGGTTTS------------------

pLDDT: mean 74.89, std 24.94, range [30.7, 97.88]

Foldseek 3Di:
DVVVVVVVVVVVCVVVVLVVVVVVVVVVVCVVVVPDDDDCPQDDSQWDCDPNHTDRDVVPVPVPVPPVPDPPPPPPPPPPPPPPPDD/DVVVVVVVVVVVCVVVVLVCVVVVVVVVVCVVVVPDDDDCPQDDSQWDDDPNHTDRDVVPVPPPVPPVPDPPDPPPPPPPPPPPDDD

Organism: NCBI:txid97028